Protein AF-A0A2G9TCD8-F1 (afdb_monomer)

Secondary structure (DSSP, 8-state):
--PPPPTTEESTTS-EES---TTTEEEETTEEEEPTTEESTTS-EEPPSSEEEPSSTTPPEEEPTTEESTTS-EE----TT-----

Radius of gyration: 17.79 Å; Cα contacts (8 Å, |Δi|>4): 167; chains: 1; bounding box: 51×26×45 Å

InterPro domains:
  IPR000742 EGF-like domain [PS00022] (3-14)
  IPR000742 EGF-like domain [PS00022] (61-72)
  IPR000742 EGF-like domain [PS01186] (61-72)
  IPR000742 EGF-like domain [PS50026] (1-15)

Sequence (86 aa):
VRCHCPFGLTGERCEKVTYCEPEKGKLINGKCECNAKWTGLFCHMRTCYNGIPTGGMEGFCLCDIGFTGPFCDVPLICNNGGTVNQ

Mean predicted aligned error: 5.36 Å

Solvent-accessible surface area (backbone atoms only — not comparable to full-atom values): 5078 Å² total; per-residue (Å²): 139,82,66,84,56,60,92,59,38,35,68,82,77,41,77,24,41,75,58,38,36,82,95,24,32,43,73,52,97,36,36,50,52,47,36,92,64,29,30,66,80,32,18,66,37,62,42,36,75,36,40,45,65,42,88,63,92,80,41,49,36,49,47,38,86,54,33,31,66,82,30,14,77,39,74,59,79,58,68,96,84,49,76,85,80,133

Structure (mmCIF, N/CA/C/O backbone):
data_AF-A0A2G9TCD8-F1
#
_entry.id   AF-A0A2G9TCD8-F1
#
loop_
_atom_site.group_PDB
_atom_site.id
_atom_site.type_symbol
_atom_site.label_atom_id
_atom_site.label_alt_id
_atom_site.label_comp_id
_atom_site.label_asym_id
_atom_site.label_entity_id
_atom_site.label_seq_id
_atom_site.pdbx_PDB_ins_code
_atom_site.Cartn_x
_atom_site.Cartn_y
_atom_site.Cartn_z
_atom_site.occupancy
_atom_site.B_iso_or_equiv
_atom_site.auth_seq_id
_atom_site.auth_comp_id
_atom_site.auth_asym_id
_atom_site.auth_atom_id
_atom_site.pdbx_PDB_model_num
ATOM 1 N N . VAL A 1 1 ? -29.407 -8.427 18.604 1.00 82.88 1 VAL A N 1
ATOM 2 C CA . VAL A 1 1 ? -28.209 -9.177 18.143 1.00 82.88 1 VAL A CA 1
ATOM 3 C C . VAL A 1 1 ? -27.064 -8.183 18.049 1.00 82.88 1 VAL A C 1
ATOM 5 O O . VAL A 1 1 ? -27.326 -7.081 17.588 1.00 82.88 1 VAL A O 1
ATOM 8 N N . ARG A 1 2 ? -25.858 -8.512 18.528 1.00 89.25 2 ARG A N 1
ATOM 9 C CA . ARG A 1 2 ? -24.700 -7.597 18.547 1.00 89.25 2 ARG A CA 1
ATOM 10 C C . ARG A 1 2 ? -23.454 -8.309 18.019 1.00 89.25 2 ARG A C 1
ATOM 12 O O . ARG A 1 2 ? -23.251 -9.477 18.342 1.00 89.25 2 ARG A O 1
ATOM 19 N N . CYS A 1 3 ? -22.631 -7.609 17.240 1.00 95.94 3 CYS A N 1
ATOM 20 C CA . CYS A 1 3 ? -21.342 -8.117 16.774 1.00 95.94 3 CYS A CA 1
ATOM 21 C C . CYS A 1 3 ? -20.294 -8.084 17.897 1.00 95.94 3 CYS A C 1
ATOM 23 O O . CYS A 1 3 ? -20.202 -7.111 18.649 1.00 95.94 3 CYS A O 1
ATOM 25 N N . HIS 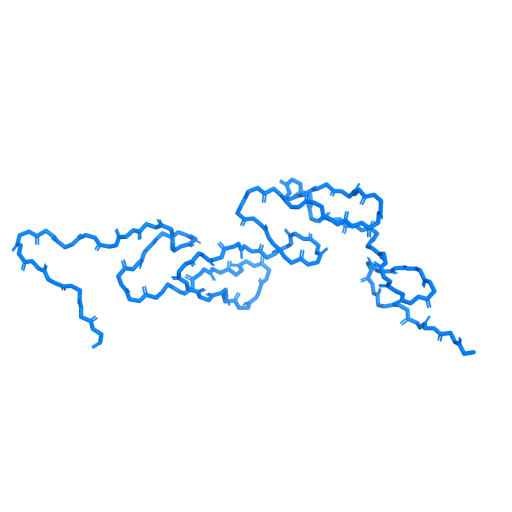A 1 4 ? -19.486 -9.139 17.996 1.00 96.25 4 HIS A N 1
ATOM 26 C CA . HIS A 1 4 ? -18.261 -9.127 18.789 1.00 96.25 4 HIS A CA 1
ATOM 27 C C . HIS A 1 4 ? -17.093 -8.810 17.857 1.00 96.25 4 HIS A C 1
ATOM 29 O O . HIS A 1 4 ? -16.868 -9.537 16.890 1.00 96.25 4 H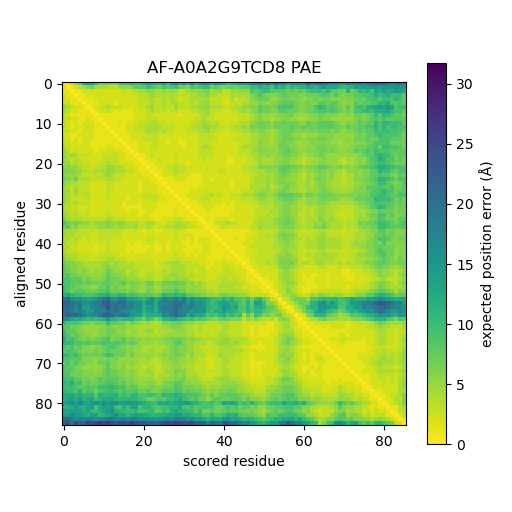IS A O 1
ATOM 35 N N . CYS A 1 5 ? -16.395 -7.705 18.112 1.00 96.62 5 CYS A N 1
ATOM 36 C CA . CYS A 1 5 ? -15.350 -7.237 17.212 1.00 96.62 5 CYS A CA 1
ATOM 37 C C . CYS A 1 5 ? -14.004 -7.886 17.536 1.00 96.62 5 CYS A C 1
ATOM 39 O O . CYS A 1 5 ? -13.643 -7.972 18.712 1.00 96.62 5 CYS A O 1
ATOM 41 N N . PRO A 1 6 ? -13.249 -8.322 16.512 1.00 94.62 6 PRO A N 1
ATOM 42 C CA . PRO A 1 6 ? -11.880 -8.765 16.707 1.00 94.62 6 PRO A CA 1
ATOM 43 C C . PRO A 1 6 ? -10.994 -7.582 17.115 1.00 94.62 6 PRO A C 1
ATOM 45 O O . PRO A 1 6 ? -11.383 -6.414 17.009 1.00 94.62 6 PRO A O 1
ATOM 48 N N . PHE A 1 7 ? -9.783 -7.895 17.576 1.00 92.94 7 PHE A N 1
ATOM 49 C CA . PHE A 1 7 ? -8.824 -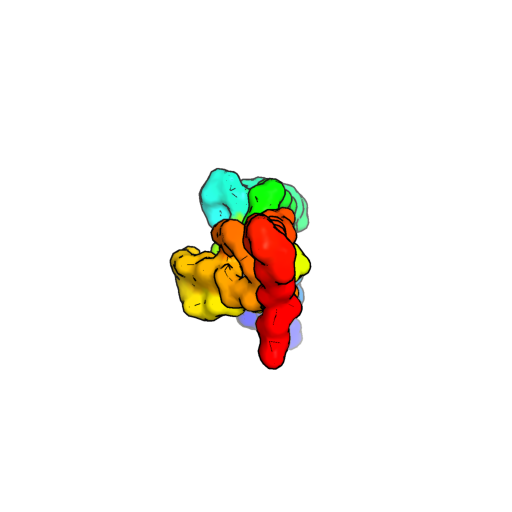6.888 18.013 1.00 92.94 7 PHE A CA 1
ATOM 50 C C . PHE A 1 7 ? -8.592 -5.817 16.935 1.00 92.94 7 PHE A C 1
ATOM 52 O O . PHE A 1 7 ? -8.441 -6.126 15.753 1.00 92.94 7 PHE A O 1
ATOM 59 N N . GLY A 1 8 ? -8.564 -4.554 17.361 1.00 93.69 8 GLY A N 1
ATOM 60 C CA . GLY A 1 8 ? -8.341 -3.412 16.476 1.00 93.69 8 GLY A CA 1
ATOM 61 C C . GLY A 1 8 ? -9.596 -2.854 15.793 1.00 93.69 8 GLY A C 1
ATOM 62 O O . GLY A 1 8 ? -9.473 -1.865 15.071 1.00 93.69 8 GLY A O 1
ATOM 63 N N . LEU A 1 9 ? -10.783 -3.443 16.007 1.00 96.75 9 LEU A N 1
ATOM 64 C CA . LEU A 1 9 ? -12.049 -2.986 15.417 1.00 96.75 9 LEU A CA 1
ATOM 65 C C . LEU A 1 9 ? -13.102 -2.598 16.463 1.00 96.75 9 LEU A C 1
ATOM 67 O O . LEU A 1 9 ? -13.133 -3.111 17.580 1.00 96.75 9 LEU A O 1
ATOM 71 N N . THR A 1 10 ? -13.996 -1.687 16.081 1.00 96.00 10 THR A N 1
ATOM 72 C CA . THR A 1 10 ? -15.094 -1.177 16.910 1.00 96.00 10 THR A CA 1
ATOM 73 C C . THR A 1 10 ? -16.285 -0.718 16.056 1.00 96.00 10 THR A C 1
ATOM 75 O O . THR A 1 10 ? -16.213 -0.692 14.827 1.00 96.00 10 THR A O 1
ATOM 78 N N . GLY A 1 11 ? -17.385 -0.339 16.707 1.00 94.81 11 GLY A N 1
ATOM 79 C CA . GLY A 1 11 ? -18.659 0.019 16.077 1.00 94.81 11 GLY A CA 1
ATOM 80 C C . GLY A 1 11 ? -19.719 -1.071 16.231 1.00 94.81 11 GLY A C 1
ATOM 81 O O . GLY A 1 11 ? -19.423 -2.196 16.632 1.00 94.81 11 GLY A O 1
ATOM 82 N N . GLU A 1 12 ? -20.968 -0.737 15.906 1.00 95.69 12 GLU A N 1
ATOM 83 C CA . GLU A 1 12 ? -22.097 -1.681 15.969 1.00 95.69 12 GLU A CA 1
ATOM 84 C C . GLU A 1 12 ? -21.898 -2.874 15.019 1.00 95.69 12 GLU A C 1
ATOM 86 O O . GLU A 1 12 ? -22.401 -3.971 15.273 1.00 95.69 12 GLU A O 1
ATOM 91 N N . ARG A 1 13 ? -21.135 -2.671 13.935 1.00 95.75 13 ARG A N 1
ATOM 92 C CA . ARG A 1 13 ? -20.835 -3.672 12.905 1.00 95.75 13 ARG A CA 1
ATOM 93 C C . ARG A 1 13 ? -19.330 -3.878 12.704 1.00 95.75 13 ARG A C 1
ATOM 95 O O . ARG A 1 13 ? -18.934 -4.418 11.674 1.00 95.75 13 ARG A O 1
ATOM 102 N N . CYS A 1 14 ? -18.504 -3.477 13.674 1.00 96.06 14 CYS A N 1
ATOM 103 C CA . CYS A 1 14 ? -17.039 -3.564 13.607 1.00 96.06 14 CYS A CA 1
ATOM 104 C C . CYS A 1 14 ? -16.429 -2.825 12.401 1.00 96.06 14 CYS A C 1
ATOM 106 O O . CYS A 1 14 ? -15.386 -3.211 11.881 1.00 96.06 14 CYS A O 1
ATOM 108 N N . GLU A 1 15 ? -17.103 -1.774 11.933 1.00 95.12 15 GLU A N 1
ATOM 109 C CA . GLU A 1 15 ? -16.761 -1.035 10.720 1.00 95.12 15 GLU A CA 1
ATOM 110 C C . GLU A 1 15 ? -15.668 0.022 10.922 1.00 95.12 15 GLU A C 1
ATOM 112 O O . GLU A 1 15 ? -15.169 0.584 9.945 1.00 95.12 15 GLU A O 1
ATOM 117 N N . LYS A 1 16 ? -15.313 0.315 12.177 1.00 97.31 16 LYS A N 1
ATOM 118 C CA . LYS A 1 16 ? -14.298 1.306 12.529 1.00 97.31 16 LYS A CA 1
ATOM 119 C C . LYS A 1 16 ? -13.036 0.631 13.032 1.00 97.31 16 LYS A C 1
ATOM 121 O O . LYS A 1 16 ? -13.083 -0.277 13.854 1.00 97.31 16 LYS A O 1
ATOM 126 N N . VAL A 1 17 ? -11.908 1.150 12.587 1.00 96.69 17 VAL A N 1
ATOM 127 C CA . VAL A 1 17 ? -10.569 0.778 13.020 1.00 96.69 17 VAL A CA 1
ATOM 128 C C . VAL A 1 17 ? -10.161 1.619 14.229 1.00 96.69 17 VAL A C 1
ATOM 130 O O . VAL A 1 17 ? -10.482 2.806 14.301 1.00 96.69 17 VAL A O 1
ATOM 133 N N . THR A 1 18 ? -9.455 1.013 15.184 1.00 95.56 18 THR A N 1
ATOM 134 C CA . THR A 1 18 ? -8.972 1.692 16.398 1.00 95.56 18 THR A CA 1
ATOM 135 C C . THR A 1 18 ? -7.478 2.005 16.374 1.00 95.56 18 THR A C 1
ATOM 137 O O . THR A 1 18 ? -7.023 2.786 17.204 1.00 95.56 18 THR A O 1
ATOM 140 N N . TYR A 1 19 ? -6.706 1.410 15.461 1.00 94.31 19 TYR A N 1
ATOM 141 C CA . TYR A 1 19 ? -5.269 1.661 15.326 1.00 94.31 19 TYR A CA 1
ATOM 142 C C . TYR A 1 19 ? -4.815 1.523 13.869 1.00 94.31 19 TYR A C 1
ATOM 144 O O . TYR A 1 19 ? -5.391 0.752 13.115 1.00 94.31 19 TYR A O 1
ATOM 152 N N . CYS A 1 20 ? -3.758 2.231 13.485 1.00 95.00 20 CYS A N 1
ATOM 153 C CA . CYS A 1 20 ? -3.029 1.984 12.242 1.00 95.00 20 CYS A CA 1
ATOM 154 C C . CYS A 1 20 ? -1.569 1.713 12.597 1.00 95.00 20 CYS A C 1
ATOM 156 O O . CYS A 1 20 ? -1.098 2.180 13.636 1.00 95.00 20 CYS A O 1
ATOM 158 N N . GLU A 1 21 ? -0.853 0.985 11.749 1.00 92.69 21 GLU A N 1
ATOM 159 C CA . GLU A 1 21 ? 0.569 0.736 11.950 1.00 92.69 21 GLU A CA 1
ATOM 160 C C . GLU A 1 21 ? 1.342 2.076 11.977 1.00 92.69 21 GLU A C 1
ATOM 162 O O . GLU A 1 21 ? 1.155 2.902 11.068 1.00 92.69 21 GLU A O 1
ATOM 167 N N . PRO A 1 22 ? 2.173 2.330 13.009 1.00 91.38 22 PRO A N 1
ATOM 168 C CA . PRO A 1 22 ? 2.898 3.588 13.151 1.00 91.38 22 PRO A CA 1
ATOM 169 C C . PRO A 1 22 ? 3.735 3.897 11.911 1.00 91.38 22 PRO A C 1
ATOM 171 O O . PRO A 1 22 ? 4.284 2.996 11.286 1.00 91.38 22 PRO A O 1
ATOM 174 N N . GLU A 1 23 ? 3.811 5.176 11.537 1.00 91.88 23 GLU A N 1
ATOM 175 C CA . GLU A 1 23 ? 4.570 5.677 10.374 1.00 91.88 23 GLU A CA 1
ATOM 176 C C . GLU A 1 23 ? 4.095 5.181 8.992 1.00 91.88 23 GLU A C 1
ATOM 178 O O . GLU A 1 23 ? 4.551 5.685 7.964 1.00 91.88 23 GLU A O 1
ATOM 183 N N . LYS A 1 24 ? 3.132 4.255 8.931 1.00 93.44 24 LYS A N 1
ATOM 184 C CA . LYS A 1 24 ? 2.601 3.686 7.681 1.00 93.44 24 LYS A CA 1
ATOM 185 C C . LYS A 1 24 ? 1.218 4.206 7.315 1.00 93.44 24 LYS A C 1
ATOM 187 O O . LYS A 1 24 ? 0.769 4.002 6.191 1.00 93.44 24 LYS A O 1
ATOM 192 N N . GLY A 1 25 ? 0.550 4.902 8.226 1.00 94.81 25 GLY A N 1
ATOM 193 C CA . GLY A 1 25 ? -0.717 5.566 7.956 1.00 94.81 25 GLY A CA 1
ATOM 194 C C . GLY A 1 25 ? -1.187 6.435 9.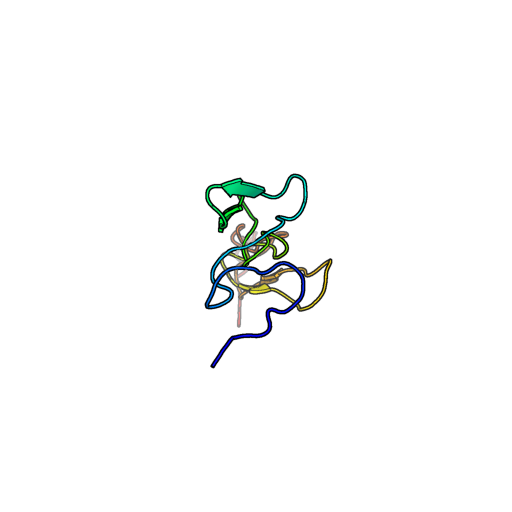112 1.00 94.81 25 GLY A C 1
ATOM 195 O O . GLY A 1 25 ? -0.531 6.541 10.149 1.00 94.81 25 GLY A O 1
ATOM 196 N N . LYS A 1 26 ? -2.342 7.068 8.920 1.00 96.00 26 LYS A N 1
ATOM 197 C CA . LYS A 1 26 ? -3.006 7.911 9.916 1.00 96.00 26 LYS A CA 1
ATOM 198 C C . LYS A 1 26 ? -4.430 7.426 10.145 1.00 96.00 26 LYS A C 1
ATOM 200 O O . LYS A 1 26 ? -5.144 7.116 9.196 1.00 96.00 26 LYS A O 1
ATOM 205 N N . LEU A 1 27 ? -4.849 7.380 11.408 1.00 96.56 27 LEU A N 1
ATOM 206 C CA . LEU A 1 27 ? -6.220 7.034 11.766 1.00 96.56 27 LEU A CA 1
ATOM 207 C C . LEU A 1 27 ? -7.110 8.274 11.656 1.00 96.56 27 LEU A C 1
ATOM 209 O O . LEU A 1 27 ? -6.954 9.222 12.423 1.00 96.56 27 LEU A O 1
ATOM 213 N N . ILE A 1 28 ? -8.048 8.260 10.714 1.00 96.19 28 ILE A N 1
ATOM 214 C CA . ILE A 1 28 ? -8.946 9.378 10.418 1.00 96.19 28 ILE A CA 1
ATOM 215 C C . ILE A 1 28 ? -10.378 8.844 10.385 1.00 96.19 28 ILE A C 1
ATOM 217 O O . ILE A 1 28 ? -10.715 7.950 9.613 1.00 96.19 28 ILE A O 1
ATOM 221 N N . ASN A 1 29 ? -11.235 9.369 11.266 1.00 94.69 29 ASN A N 1
ATOM 222 C CA . ASN A 1 29 ? -12.656 9.001 11.362 1.00 94.69 29 ASN A CA 1
ATOM 223 C C . ASN A 1 29 ? -12.926 7.483 11.457 1.00 94.69 29 ASN A C 1
ATOM 225 O O . ASN A 1 29 ? -13.905 6.976 10.909 1.00 94.69 29 ASN A O 1
ATOM 229 N N . GLY A 1 30 ? -12.065 6.745 12.166 1.00 94.94 30 GLY A N 1
ATOM 230 C CA . GLY A 1 30 ? -12.198 5.293 12.320 1.00 94.94 30 GLY A CA 1
ATOM 231 C C . GLY A 1 30 ? -11.805 4.495 11.074 1.00 94.94 30 GLY A C 1
ATOM 232 O O . GLY A 1 30 ? -12.233 3.355 10.929 1.00 94.94 30 GLY A O 1
ATOM 233 N N . LYS A 1 31 ? -11.014 5.069 10.166 1.00 96.00 31 LYS A N 1
ATOM 234 C CA . LYS A 1 31 ? -10.392 4.378 9.032 1.00 96.00 31 LYS A CA 1
ATOM 235 C C . LYS A 1 31 ? -8.914 4.740 8.961 1.00 96.00 31 LYS A C 1
ATOM 237 O O . LYS A 1 31 ? -8.529 5.834 9.366 1.00 96.00 31 LYS A O 1
ATOM 242 N N . CYS A 1 32 ? -8.091 3.833 8.452 1.00 97.12 32 CYS 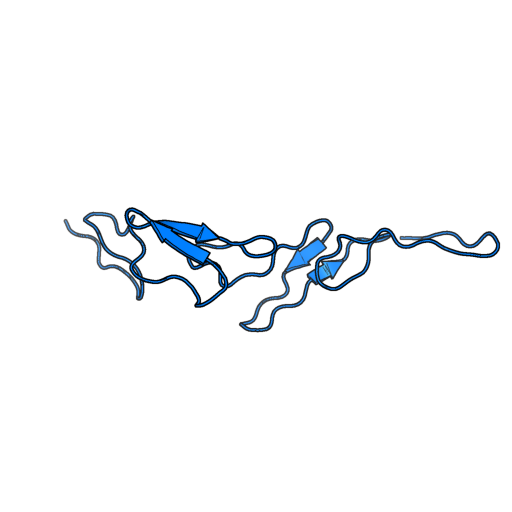A N 1
ATOM 243 C CA . CYS A 1 32 ? -6.687 4.129 8.202 1.00 97.12 32 CYS A CA 1
ATOM 244 C C . CYS A 1 32 ? -6.504 4.732 6.808 1.00 97.12 32 CYS A C 1
ATOM 246 O O . CYS A 1 32 ? -6.847 4.103 5.810 1.00 97.12 32 CYS A O 1
ATOM 248 N N . GLU A 1 33 ? -5.939 5.934 6.742 1.00 96.88 33 GLU A N 1
ATOM 249 C CA . GLU A 1 33 ? -5.378 6.496 5.515 1.00 96.88 33 GLU A CA 1
ATOM 250 C C . GLU A 1 33 ? -3.902 6.105 5.436 1.00 96.88 33 GLU A C 1
ATOM 252 O O . GLU A 1 33 ? -3.079 6.583 6.220 1.00 96.88 33 GLU A O 1
ATOM 257 N N . CYS A 1 34 ? -3.570 5.185 4.530 1.00 95.88 34 CYS A N 1
ATOM 258 C CA . CYS A 1 34 ? -2.215 4.660 4.408 1.00 95.88 34 CYS A CA 1
ATOM 259 C C . CYS A 1 34 ? -1.294 5.606 3.641 1.00 95.88 34 CYS A C 1
ATOM 261 O O . CYS A 1 34 ? -1.679 6.228 2.652 1.00 95.88 34 CYS A O 1
ATOM 263 N N . ASN A 1 35 ? -0.047 5.673 4.097 1.00 94.19 35 ASN A N 1
ATOM 264 C CA . ASN A 1 35 ? 1.031 6.350 3.396 1.00 94.19 35 ASN A CA 1
ATOM 265 C C . ASN A 1 35 ? 1.364 5.611 2.093 1.00 94.19 35 ASN A C 1
ATOM 267 O O . ASN A 1 35 ? 1.018 4.440 1.906 1.00 94.19 35 ASN A O 1
ATOM 271 N N . ALA A 1 36 ? 2.096 6.286 1.203 1.00 88.81 36 ALA A N 1
ATOM 272 C CA . ALA A 1 36 ? 2.562 5.684 -0.039 1.00 88.81 36 ALA A CA 1
ATOM 273 C C . ALA A 1 36 ? 3.274 4.347 0.235 1.00 88.81 36 ALA A C 1
ATOM 275 O O . ALA A 1 36 ? 4.096 4.255 1.148 1.00 88.81 36 ALA A O 1
ATOM 276 N N . LYS A 1 37 ? 2.971 3.338 -0.592 1.00 88.56 37 LYS A N 1
ATOM 277 C CA . LYS A 1 37 ? 3.514 1.967 -0.530 1.00 88.56 37 LYS A CA 1
ATOM 278 C C . LYS A 1 37 ? 2.959 1.075 0.591 1.00 88.56 37 LYS A C 1
ATOM 280 O O . LYS A 1 37 ? 3.400 -0.070 0.708 1.00 88.56 37 LYS A O 1
ATOM 285 N N . TRP A 1 38 ? 1.960 1.525 1.352 1.00 91.00 38 TRP A N 1
ATOM 286 C CA . TRP A 1 38 ? 1.273 0.725 2.373 1.00 91.00 38 TRP A CA 1
ATOM 287 C C . TRP A 1 38 ? -0.220 0.579 2.080 1.00 91.00 38 TRP A C 1
ATOM 289 O O . TRP A 1 38 ? -0.850 1.457 1.500 1.00 91.00 38 TRP A O 1
ATOM 299 N N . THR A 1 39 ? -0.782 -0.556 2.479 1.00 90.62 39 THR A N 1
ATOM 300 C CA . THR A 1 39 ? -2.178 -0.930 2.253 1.00 90.62 39 THR A CA 1
ATOM 301 C C . THR A 1 39 ? -2.679 -1.871 3.358 1.00 90.62 39 THR A C 1
ATOM 303 O O . THR A 1 39 ? -1.979 -2.169 4.333 1.00 90.62 39 THR A O 1
ATOM 306 N N . GLY A 1 40 ? -3.915 -2.340 3.219 1.00 90.44 40 GLY A N 1
ATOM 307 C CA . GLY A 1 40 ? -4.606 -3.170 4.196 1.00 90.44 40 GLY A CA 1
ATOM 308 C C . GLY A 1 40 ? -5.309 -2.350 5.277 1.00 90.44 40 GLY A C 1
ATOM 309 O O . GLY A 1 40 ? -5.075 -1.156 5.447 1.00 90.44 40 GLY A O 1
ATOM 310 N N . LEU A 1 41 ? -6.175 -3.021 6.039 1.00 93.31 41 LEU A N 1
ATOM 311 C CA . LEU A 1 41 ? -7.089 -2.386 6.998 1.00 93.31 41 LEU A CA 1
ATOM 312 C C . LEU A 1 41 ? -6.382 -1.534 8.067 1.00 93.31 41 LEU A C 1
ATOM 314 O O . LEU A 1 41 ? -6.928 -0.529 8.509 1.00 93.31 41 LEU A O 1
ATOM 318 N N . PHE A 1 42 ? -5.160 -1.928 8.436 1.00 94.44 42 PHE A N 1
ATOM 319 C CA . PHE A 1 42 ? -4.328 -1.245 9.432 1.00 94.44 42 PHE A CA 1
ATOM 320 C C . PHE A 1 42 ? -3.043 -0.638 8.835 1.00 94.44 42 PHE A C 1
ATOM 322 O O . PHE A 1 42 ? -2.119 -0.341 9.581 1.00 94.44 42 PHE A O 1
ATOM 329 N N . C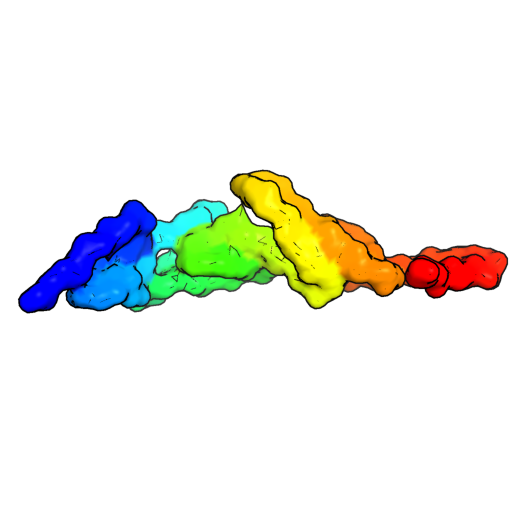YS A 1 43 ? -2.930 -0.504 7.505 1.00 94.06 43 CYS A N 1
ATOM 330 C CA . CYS A 1 43 ? -1.693 -0.088 6.810 1.00 94.06 43 CYS A CA 1
ATOM 331 C C . CYS A 1 43 ? -0.459 -0.959 7.106 1.00 94.06 43 CYS A C 1
ATOM 333 O O . CYS A 1 43 ? 0.682 -0.506 7.024 1.00 94.06 43 CYS A O 1
ATOM 335 N N . HIS A 1 44 ? -0.683 -2.220 7.471 1.00 88.75 44 HIS A N 1
ATOM 336 C CA . HIS A 1 44 ? 0.373 -3.160 7.839 1.00 88.75 44 HIS A CA 1
ATOM 337 C C . HIS A 1 44 ? 0.931 -3.926 6.633 1.00 88.75 44 HIS A C 1
ATOM 339 O O . HIS A 1 44 ? 2.004 -4.516 6.733 1.00 88.75 44 HIS A O 1
ATOM 345 N N . MET A 1 45 ? 0.228 -3.921 5.496 1.00 87.12 45 MET A N 1
ATOM 346 C CA . MET A 1 45 ? 0.642 -4.638 4.291 1.00 87.12 45 MET A CA 1
ATOM 347 C C . MET A 1 45 ? 1.415 -3.709 3.363 1.00 87.12 45 MET A C 1
ATOM 349 O O . MET A 1 45 ? 1.012 -2.566 3.145 1.00 87.12 45 MET A O 1
ATOM 353 N N . ARG A 1 46 ? 2.503 -4.197 2.766 1.00 87.38 46 ARG A N 1
ATOM 354 C CA . ARG A 1 46 ? 3.162 -3.480 1.669 1.00 87.38 46 ARG A CA 1
ATOM 355 C C . ARG A 1 46 ? 2.298 -3.538 0.416 1.00 87.38 46 ARG A C 1
ATOM 357 O O . ARG A 1 46 ? 1.641 -4.537 0.143 1.00 87.38 46 ARG A O 1
ATOM 364 N N . THR A 1 47 ? 2.319 -2.460 -0.353 1.00 90.19 47 THR A N 1
ATOM 365 C CA . THR A 1 47 ? 1.695 -2.422 -1.677 1.00 90.19 47 THR A CA 1
ATOM 366 C C . THR A 1 47 ? 2.628 -3.083 -2.684 1.00 90.19 47 THR A C 1
ATOM 368 O O . THR A 1 47 ? 3.746 -2.614 -2.862 1.00 90.19 47 THR A O 1
ATOM 371 N N . CYS A 1 48 ? 2.174 -4.137 -3.354 1.00 92.19 48 CYS A N 1
ATOM 372 C CA . CYS A 1 48 ? 2.866 -4.717 -4.502 1.00 92.19 48 CYS A CA 1
ATOM 373 C C . CYS A 1 48 ? 2.155 -4.238 -5.768 1.00 92.19 48 CYS A C 1
ATOM 375 O O . CYS A 1 48 ? 0.956 -4.469 -5.907 1.00 92.19 48 CYS A O 1
ATOM 377 N N . TYR A 1 49 ? 2.859 -3.520 -6.645 1.00 93.19 49 TYR A N 1
ATOM 378 C CA . TYR A 1 49 ? 2.251 -2.920 -7.836 1.00 93.19 49 TYR A CA 1
ATOM 379 C C . TYR A 1 49 ? 2.085 -3.935 -8.973 1.00 93.19 49 TYR A C 1
ATOM 381 O O . TYR A 1 49 ? 1.012 -3.999 -9.563 1.00 93.19 49 TYR A O 1
ATOM 389 N N . ASN A 1 50 ? 3.118 -4.742 -9.241 1.00 93.88 50 ASN A N 1
ATOM 390 C CA . ASN A 1 50 ? 3.107 -5.806 -10.256 1.00 93.88 50 ASN A CA 1
ATOM 391 C C . ASN A 1 50 ? 3.566 -7.128 -9.631 1.00 93.88 50 ASN A C 1
ATOM 393 O O . ASN A 1 50 ? 4.690 -7.588 -9.840 1.00 93.88 50 ASN A O 1
ATOM 397 N N . GLY A 1 51 ? 2.741 -7.665 -8.741 1.00 91.44 51 GLY A N 1
ATOM 398 C CA . GLY A 1 51 ? 3.032 -8.905 -8.041 1.00 91.44 51 GLY A CA 1
ATOM 399 C C . GLY A 1 51 ? 2.120 -9.122 -6.847 1.00 91.44 51 GLY A C 1
ATOM 400 O O . GLY A 1 51 ? 1.202 -8.342 -6.582 1.00 91.44 51 GLY A O 1
ATOM 401 N N . ILE A 1 52 ? 2.405 -10.175 -6.088 1.00 90.31 52 ILE A N 1
ATOM 402 C CA . ILE A 1 52 ? 1.611 -10.561 -4.922 1.00 90.31 52 ILE A CA 1
ATOM 403 C C . ILE A 1 52 ? 2.389 -10.344 -3.619 1.00 90.31 52 ILE A C 1
ATOM 405 O O . ILE A 1 52 ? 3.580 -10.658 -3.550 1.00 90.31 52 ILE A O 1
ATOM 409 N N . PRO A 1 53 ? 1.744 -9.829 -2.559 1.00 86.88 53 PRO A N 1
ATOM 410 C CA . PRO A 1 53 ? 2.363 -9.779 -1.245 1.00 86.88 53 PRO A CA 1
ATOM 411 C C . PRO A 1 53 ? 2.507 -11.199 -0.694 1.00 86.88 53 PRO A C 1
ATOM 413 O O . PRO A 1 53 ? 1.556 -11.985 -0.696 1.00 86.88 53 PRO A O 1
ATOM 416 N N . THR A 1 54 ? 3.691 -11.531 -0.193 1.00 84.69 54 THR A N 1
ATOM 417 C CA . THR A 1 54 ? 3.897 -12.757 0.572 1.00 84.69 54 THR A CA 1
ATOM 418 C C . THR A 1 54 ? 3.348 -12.568 1.986 1.00 84.69 54 THR A C 1
ATOM 420 O O . THR A 1 54 ? 3.425 -11.485 2.570 1.00 84.69 54 THR A O 1
ATOM 423 N N . GLY A 1 55 ? 2.723 -13.612 2.535 1.00 70.38 55 GLY A N 1
ATOM 424 C CA . GLY A 1 55 ? 2.142 -13.553 3.876 1.00 70.38 55 GLY A CA 1
ATOM 425 C C . GLY A 1 55 ? 3.210 -13.381 4.962 1.00 70.38 55 GLY A C 1
ATOM 426 O O 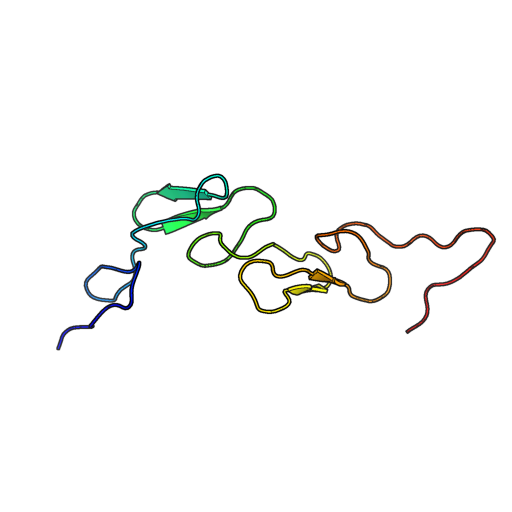. GLY A 1 55 ? 4.251 -14.031 4.915 1.00 70.38 55 GLY A O 1
ATOM 427 N N . GLY A 1 56 ? 2.933 -12.531 5.956 1.00 62.78 56 GLY A N 1
ATOM 428 C CA . GLY A 1 56 ? 3.799 -12.287 7.117 1.00 62.78 56 GLY A CA 1
ATOM 429 C C . GLY A 1 56 ? 3.917 -10.800 7.472 1.00 62.78 56 GLY A C 1
ATOM 430 O O . GLY A 1 56 ? 3.673 -9.936 6.634 1.00 62.78 56 GLY A O 1
ATOM 431 N N . MET A 1 57 ? 4.295 -10.485 8.718 1.00 55.19 57 MET A N 1
ATOM 432 C CA . MET A 1 57 ? 4.503 -9.093 9.174 1.00 55.19 57 MET A CA 1
ATOM 433 C C . MET A 1 57 ? 5.647 -8.381 8.431 1.00 55.19 57 MET A C 1
ATOM 435 O O . MET A 1 57 ? 5.631 -7.159 8.303 1.00 55.19 57 MET A O 1
ATOM 439 N N . GLU A 1 58 ? 6.598 -9.145 7.892 1.00 63.28 58 GLU A N 1
ATOM 440 C CA . GLU A 1 58 ? 7.681 -8.661 7.028 1.00 63.28 58 GLU A CA 1
ATOM 441 C C . GLU A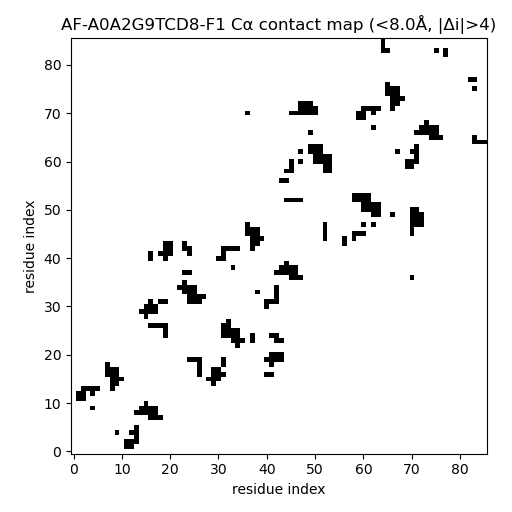 1 58 ? 7.507 -9.114 5.573 1.00 63.28 58 GLU A C 1
ATOM 443 O O . GLU A 1 58 ? 8.484 -9.345 4.866 1.00 63.28 58 GLU A O 1
ATOM 448 N N . GLY A 1 59 ? 6.256 -9.275 5.127 1.00 68.25 59 GLY A N 1
ATOM 449 C CA . GLY A 1 59 ? 5.938 -9.715 3.772 1.00 68.25 59 GLY A CA 1
ATOM 450 C C . GLY A 1 59 ? 6.696 -8.921 2.702 1.00 68.25 59 GLY A C 1
ATOM 451 O O . GLY A 1 59 ? 6.763 -7.687 2.736 1.00 68.25 59 GLY A O 1
ATOM 452 N N . PHE A 1 60 ? 7.265 -9.649 1.748 1.00 83.38 60 PHE A N 1
ATOM 453 C CA . PHE A 1 60 ? 7.911 -9.114 0.553 1.00 83.38 60 PHE A CA 1
ATOM 454 C C . PHE A 1 60 ? 6.932 -9.194 -0.619 1.00 83.38 60 PHE A C 1
ATOM 456 O O . PHE A 1 60 ? 5.910 -9.870 -0.536 1.00 83.38 60 PHE A O 1
ATOM 463 N N . CYS A 1 61 ? 7.238 -8.533 -1.728 1.00 91.12 61 CYS A N 1
ATOM 464 C CA . CYS A 1 61 ? 6.474 -8.726 -2.953 1.00 91.12 61 CYS A CA 1
ATOM 465 C C . CYS A 1 61 ? 7.126 -9.817 -3.803 1.00 91.12 61 CYS A C 1
ATOM 467 O O . CYS A 1 61 ? 8.308 -9.729 -4.132 1.00 91.12 61 CYS A O 1
ATOM 469 N N . LEU A 1 62 ? 6.352 -10.840 -4.159 1.00 92.00 62 LEU A N 1
ATOM 470 C CA . LEU A 1 62 ? 6.710 -11.749 -5.239 1.00 92.00 62 LEU A CA 1
ATOM 471 C C . LEU A 1 62 ? 6.299 -11.081 -6.551 1.00 92.00 62 LEU A C 1
ATOM 473 O O . LEU A 1 62 ? 5.105 -10.944 -6.815 1.00 92.00 62 LEU A O 1
ATOM 477 N N . CYS A 1 63 ? 7.282 -10.626 -7.326 1.00 93.94 63 CYS A N 1
ATOM 478 C CA . CYS A 1 63 ? 7.029 -9.867 -8.545 1.00 93.94 63 CYS A CA 1
ATOM 479 C C . CYS A 1 63 ? 6.595 -10.746 -9.705 1.00 93.94 63 CYS A C 1
ATOM 481 O O . CYS A 1 63 ? 7.114 -11.848 -9.896 1.00 93.94 63 CYS A O 1
ATOM 483 N N . ASP A 1 64 ? 5.686 -10.201 -10.504 1.00 94.75 64 ASP A N 1
ATOM 484 C CA . ASP A 1 64 ? 5.365 -10.741 -11.810 1.00 94.75 64 ASP A CA 1
ATOM 485 C C . ASP A 1 64 ? 6.589 -10.660 -12.731 1.00 94.75 64 ASP A C 1
ATOM 487 O O . ASP A 1 64 ? 7.515 -9.859 -12.545 1.00 94.75 64 ASP A O 1
ATOM 491 N N . ILE A 1 65 ? 6.590 -11.507 -13.756 1.00 92.81 65 ILE A N 1
ATOM 492 C CA . ILE A 1 65 ? 7.663 -11.562 -14.746 1.00 92.81 65 ILE A CA 1
ATOM 493 C C . ILE A 1 65 ? 7.827 -10.191 -15.407 1.00 92.81 65 ILE A C 1
ATOM 495 O O . ILE A 1 65 ? 6.861 -9.561 -15.831 1.00 92.81 65 ILE A O 1
ATOM 499 N N . GLY A 1 66 ? 9.074 -9.733 -15.504 1.00 94.56 66 GLY A N 1
ATOM 500 C CA . GLY A 1 66 ? 9.390 -8.419 -16.064 1.00 94.56 66 GLY A CA 1
ATOM 501 C C . GLY A 1 66 ? 9.350 -7.280 -15.052 1.00 94.56 66 GLY A C 1
ATOM 502 O O . GLY A 1 66 ? 9.589 -6.142 -15.445 1.00 94.56 66 GLY A O 1
ATOM 503 N N . PHE A 1 67 ? 9.131 -7.563 -13.766 1.00 95.38 67 PHE A N 1
ATOM 504 C CA . PHE A 1 67 ? 9.191 -6.574 -12.694 1.00 95.38 67 PHE A CA 1
ATOM 505 C C . PHE A 1 67 ? 10.143 -6.997 -11.575 1.00 95.38 67 PHE A C 1
ATOM 507 O O . PHE A 1 67 ? 10.432 -8.171 -11.358 1.00 95.38 67 PHE A O 1
ATOM 514 N N . THR A 1 68 ? 10.674 -6.004 -10.873 1.00 93.19 68 THR A N 1
ATOM 515 C CA . THR A 1 68 ? 11.619 -6.162 -9.772 1.00 93.19 68 THR A CA 1
ATOM 516 C C . THR A 1 68 ? 11.459 -5.030 -8.754 1.00 93.19 68 THR A C 1
ATOM 518 O O . THR A 1 68 ? 10.609 -4.146 -8.886 1.00 93.19 68 THR A O 1
ATOM 521 N N . GLY A 1 69 ? 12.292 -5.058 -7.718 1.00 91.88 69 GLY A N 1
ATOM 522 C CA . GLY A 1 69 ? 12.272 -4.113 -6.611 1.00 91.88 69 GLY A CA 1
ATOM 523 C C . GLY A 1 69 ? 11.362 -4.554 -5.459 1.00 91.88 69 GLY A C 1
ATOM 524 O O . GLY A 1 69 ? 10.556 -5.472 -5.595 1.00 91.88 69 GLY A O 1
ATOM 525 N N . PRO A 1 70 ? 11.474 -3.894 -4.294 1.00 89.06 70 PRO A N 1
ATOM 526 C CA . PRO A 1 70 ? 10.774 -4.296 -3.072 1.00 89.06 70 PRO A CA 1
ATOM 527 C C . PRO A 1 70 ? 9.244 -4.156 -3.140 1.00 89.06 70 PRO A C 1
ATOM 529 O O . PRO A 1 70 ? 8.562 -4.679 -2.261 1.00 89.06 70 PRO A O 1
ATOM 532 N N . PHE A 1 71 ? 8.720 -3.451 -4.149 1.00 91.56 71 PHE A N 1
ATOM 533 C CA . PHE A 1 71 ? 7.287 -3.242 -4.385 1.00 91.56 71 PHE A CA 1
ATOM 534 C C . PHE A 1 71 ? 6.849 -3.682 -5.792 1.00 91.56 71 PHE A C 1
ATOM 536 O O . PHE A 1 71 ? 5.706 -3.437 -6.180 1.00 91.56 71 PHE A O 1
ATOM 543 N N . CYS A 1 72 ? 7.739 -4.321 -6.562 1.00 94.06 72 CYS A N 1
ATOM 544 C CA . CYS A 1 72 ? 7.502 -4.698 -7.960 1.00 94.06 72 CYS A CA 1
ATOM 545 C C . CYS A 1 72 ? 7.076 -3.516 -8.845 1.00 94.06 72 CYS A C 1
ATOM 547 O O . CYS A 1 72 ? 6.228 -3.640 -9.726 1.00 94.06 72 CYS A O 1
ATOM 549 N N . ASP A 1 73 ? 7.631 -2.342 -8.562 1.00 93.94 73 ASP A N 1
ATOM 550 C CA . ASP A 1 73 ? 7.390 -1.079 -9.257 1.00 93.94 73 ASP A CA 1
ATOM 551 C C . ASP A 1 73 ? 8.469 -0.759 -10.296 1.00 93.94 73 ASP A C 1
ATOM 553 O O . ASP A 1 73 ? 8.331 0.200 -11.055 1.00 93.94 73 ASP A O 1
ATOM 557 N N . VAL A 1 74 ? 9.533 -1.563 -10.358 1.00 95.25 74 VAL A N 1
ATOM 558 C CA . VAL A 1 74 ? 10.642 -1.357 -11.288 1.00 95.25 74 VAL A CA 1
ATOM 559 C C . VAL A 1 74 ? 10.538 -2.364 -12.435 1.00 95.25 74 VAL A C 1
ATOM 561 O O . VAL A 1 74 ? 10.582 -3.565 -12.172 1.00 95.25 74 VAL A O 1
ATOM 564 N N . PRO A 1 75 ? 10.432 -1.931 -13.704 1.00 94.19 75 PRO A N 1
ATOM 565 C CA . PRO A 1 75 ? 10.496 -2.849 -14.834 1.00 94.19 75 PRO A CA 1
ATOM 566 C C . PRO A 1 75 ? 11.902 -3.452 -14.950 1.00 94.19 75 PRO A C 1
ATOM 568 O O . PRO A 1 75 ? 12.913 -2.755 -14.839 1.00 94.19 75 PRO A O 1
ATOM 571 N N . LEU A 1 76 ? 11.972 -4.758 -15.186 1.00 94.12 76 LEU A N 1
ATOM 572 C CA . LEU A 1 76 ? 13.215 -5.474 -15.429 1.00 94.12 76 LEU A CA 1
ATOM 573 C C . LEU A 1 76 ? 13.695 -5.184 -16.853 1.00 94.12 76 LEU A C 1
ATOM 575 O O . LEU A 1 76 ? 13.045 -5.551 -17.830 1.00 94.12 76 LEU A O 1
ATOM 579 N N . ILE A 1 77 ? 14.857 -4.544 -16.966 1.00 92.88 77 ILE A N 1
ATOM 580 C CA . ILE A 1 77 ? 15.470 -4.201 -18.250 1.00 92.88 77 ILE A CA 1
ATOM 581 C C . ILE A 1 77 ? 16.638 -5.154 -18.507 1.00 92.88 77 ILE A C 1
ATOM 583 O O . ILE A 1 77 ? 17.619 -5.172 -17.761 1.00 92.88 77 ILE A O 1
ATOM 587 N N . CYS A 1 78 ? 16.541 -5.943 -19.577 1.00 91.31 78 CYS A N 1
ATOM 588 C CA . CYS A 1 78 ? 17.617 -6.819 -20.027 1.00 91.31 78 CYS A CA 1
ATOM 589 C C . CYS A 1 78 ? 18.579 -6.056 -20.951 1.00 91.31 78 CYS A C 1
ATOM 591 O O . CYS A 1 78 ? 18.180 -5.522 -21.984 1.00 91.31 78 CYS A O 1
ATOM 593 N N . ASN A 1 79 ? 19.862 -6.018 -20.591 1.00 93.44 79 ASN A N 1
ATOM 594 C CA . ASN A 1 79 ? 20.902 -5.374 -21.398 1.00 93.44 79 ASN A CA 1
ATOM 595 C C . ASN A 1 79 ? 21.452 -6.321 -22.482 1.00 93.44 79 ASN A C 1
ATOM 597 O O . ASN A 1 79 ? 21.259 -7.534 -22.415 1.00 93.44 79 ASN A O 1
ATOM 601 N N . ASN A 1 80 ? 22.171 -5.765 -23.467 1.00 93.81 80 ASN A N 1
ATOM 602 C CA . ASN A 1 80 ? 22.874 -6.510 -24.527 1.00 93.81 80 ASN A CA 1
ATOM 603 C C . ASN A 1 80 ? 21.983 -7.472 -25.340 1.00 93.81 80 ASN A C 1
ATOM 605 O O . ASN A 1 80 ? 22.419 -8.553 -25.724 1.00 93.81 80 ASN A O 1
ATOM 609 N N . GLY A 1 81 ? 20.732 -7.076 -25.6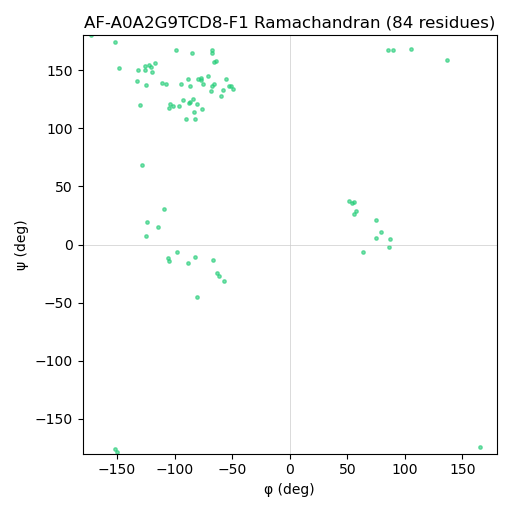01 1.00 88.44 81 GLY A N 1
ATOM 610 C CA . GLY A 1 81 ? 19.790 -7.858 -26.411 1.00 88.44 81 GLY A CA 1
ATOM 611 C C . GLY A 1 81 ? 19.128 -9.028 -25.678 1.00 88.44 81 GLY A C 1
ATOM 612 O O . GLY A 1 81 ? 18.480 -9.848 -26.323 1.00 88.44 81 GLY A O 1
ATOM 613 N N . GLY A 1 82 ? 19.276 -9.122 -24.353 1.00 90.44 82 GLY A N 1
ATOM 614 C CA . GLY A 1 82 ? 18.532 -10.096 -23.557 1.00 90.44 82 GLY A CA 1
ATOM 615 C C . GLY A 1 82 ? 17.022 -9.825 -23.558 1.00 90.44 82 GLY A C 1
ATOM 616 O O . GLY A 1 82 ? 16.584 -8.691 -23.753 1.00 90.44 82 GLY A O 1
ATOM 617 N N . THR A 1 83 ? 16.230 -10.863 -23.294 1.00 91.19 83 THR A N 1
ATOM 618 C CA . THR A 1 83 ? 14.767 -10.782 -23.171 1.00 91.19 83 THR A CA 1
ATOM 619 C C . THR A 1 83 ? 14.295 -11.359 -21.841 1.00 91.19 83 THR A C 1
ATOM 621 O O . THR A 1 83 ? 14.916 -12.267 -21.285 1.00 91.19 83 THR A O 1
ATOM 624 N N . VAL A 1 84 ? 13.176 -10.839 -21.335 1.00 88.12 84 VAL A N 1
ATOM 625 C CA . VAL A 1 84 ? 12.467 -11.427 -20.196 1.00 88.12 84 VAL A CA 1
ATOM 626 C C . VAL A 1 84 ? 11.549 -12.530 -20.725 1.00 88.12 84 VAL A C 1
ATOM 628 O O . VAL A 1 84 ? 10.728 -12.261 -21.598 1.00 88.12 84 VAL A O 1
ATOM 631 N N . ASN A 1 85 ? 11.680 -13.747 -20.195 1.00 80.81 85 ASN A N 1
ATOM 632 C CA . ASN A 1 85 ? 10.852 -14.897 -20.571 1.00 80.81 85 ASN A CA 1
ATOM 633 C C . ASN A 1 85 ? 10.020 -15.389 -19.373 1.00 80.81 85 ASN A C 1
ATOM 635 O O . ASN A 1 85 ? 10.402 -15.159 -18.223 1.00 80.81 85 ASN A O 1
ATOM 639 N N . GLN A 1 86 ? 8.905 -16.060 -19.677 1.00 63.50 86 GLN A N 1
ATOM 640 C CA . GLN A 1 86 ? 7.947 -16.650 -18.735 1.00 63.50 86 GLN A CA 1
ATOM 641 C C . GLN A 1 86 ? 8.160 -18.154 -18.573 1.00 63.50 86 GLN A C 1
ATOM 643 O O . GLN A 1 86 ? 8.402 -18.819 -19.605 1.00 63.50 86 GLN A O 1
#

pLDDT: mean 90.7, std 8.16, range [55.19, 97.31]

Nearest PDB structures (foldseek):
  5fma-assembly2_B  TM=3.353E-01  e=5.076E-04  Homo sapiens
  3ens-assembly2_C  TM=4.100E-01  e=7.569E-02  Homo sapiens
  4k0v-assembly1_A  TM=3.130E-01  e=5.686E-02  Homo sapiens
  7pfp-assembly1_A  TM=3.161E-01  e=3.116E+00  Homo sapiens
  7l0m-assembly1_A  TM=2.561E-01  e=7.894E+00  Yersinia pestis

Foldseek 3Di:
DADDEDPQFDDRPSQFGDAADPPQFDRDPRFTDGDPQFDDRRSQFGAAPAADWDDDSPTFGPHDFQADDRRSPHGDDDPPPDDTDD

Organism: Teladorsagia circumcincta (NCBI:txid45464)